Protein AF-A0A497CS65-F1 (afdb_monomer_lite)

Secondary structure (DSSP, 8-state):
-EEEEE-SSS-BSEEEEEETTT--EEEEEEPP-EEEE-TTS-EEEEPEEEEEEEE-TTSSEEEEEEEEPTTS--SS-EEEEEEE--

pLDDT: mean 85.83, std 9.72, range [53.06, 95.25]

Radius of gyration: 14.53 Å; chains: 1; bounding box: 34×22×38 Å

Structure (mmCIF, N/CA/C/O backbone):
data_AF-A0A497CS65-F1
#
_entry.id   AF-A0A497CS65-F1
#
loop_
_atom_site.group_PDB
_atom_site.id
_atom_site.type_symbol
_atom_site.label_atom_id
_atom_site.label_alt_id
_atom_site.label_comp_id
_atom_site.label_asym_id
_atom_site.label_entity_id
_atom_site.label_seq_id
_atom_site.pdbx_PDB_ins_code
_atom_site.Cartn_x
_atom_site.Cartn_y
_atom_site.Cartn_z
_atom_site.occupancy
_atom_site.B_iso_or_equiv
_atom_site.auth_seq_id
_atom_site.auth_comp_id
_atom_site.auth_asym_id
_atom_site.auth_atom_id
_atom_site.pdbx_PDB_model_num
ATOM 1 N N . MET A 1 1 ? -6.453 0.280 18.907 1.00 59.38 1 MET A N 1
ATOM 2 C CA . MET A 1 1 ? -6.940 -0.093 17.568 1.00 59.38 1 MET A CA 1
ATOM 3 C C . MET A 1 1 ? -7.078 1.199 16.802 1.00 59.38 1 MET A C 1
ATOM 5 O O . MET A 1 1 ? -7.872 2.028 17.217 1.00 59.38 1 MET A O 1
ATOM 9 N N . ASN A 1 2 ? -6.269 1.394 15.768 1.00 65.56 2 ASN A N 1
ATOM 10 C CA . ASN A 1 2 ? -6.200 2.649 15.018 1.00 65.56 2 ASN A CA 1
ATOM 11 C C . ASN A 1 2 ? -7.005 2.559 13.713 1.00 65.56 2 ASN A C 1
ATOM 13 O O . ASN A 1 2 ? -7.088 1.503 13.085 1.00 65.56 2 ASN A O 1
ATOM 17 N N . ALA A 1 3 ? -7.606 3.668 13.285 1.00 72.69 3 ALA A N 1
ATOM 18 C CA . ALA A 1 3 ? -8.290 3.779 12.002 1.00 72.69 3 ALA A CA 1
ATOM 19 C C . ALA A 1 3 ? -7.299 4.182 10.899 1.00 72.69 3 ALA A C 1
ATOM 21 O O . ALA A 1 3 ? -6.481 5.079 11.076 1.00 72.69 3 ALA A O 1
ATOM 22 N N . ILE A 1 4 ? -7.376 3.542 9.729 1.00 73.62 4 ILE A N 1
ATOM 23 C CA . ILE A 1 4 ? -6.431 3.771 8.628 1.00 73.62 4 ILE A CA 1
ATOM 24 C C . ILE A 1 4 ? -7.170 4.192 7.354 1.00 73.62 4 ILE A C 1
ATOM 26 O O . ILE A 1 4 ? -8.189 3.604 6.990 1.00 73.62 4 ILE A O 1
ATOM 30 N N . LYS A 1 5 ? -6.656 5.216 6.654 1.00 73.88 5 LYS A N 1
ATOM 31 C CA . LYS A 1 5 ? -7.254 5.743 5.415 1.00 73.88 5 LYS A CA 1
ATOM 32 C C . LYS A 1 5 ? -6.212 6.107 4.352 1.00 73.88 5 LYS A C 1
ATOM 34 O O . LYS A 1 5 ? -5.177 6.706 4.642 1.00 73.88 5 LYS A O 1
ATOM 39 N N . ILE A 1 6 ? -6.556 5.839 3.090 1.00 70.00 6 ILE A N 1
ATOM 40 C CA . ILE A 1 6 ? -5.864 6.369 1.903 1.00 70.00 6 ILE A CA 1
ATOM 41 C C . ILE A 1 6 ? -6.377 7.792 1.636 1.00 70.00 6 ILE A C 1
ATOM 43 O O . ILE A 1 6 ? -7.585 8.041 1.585 1.00 70.00 6 ILE A O 1
ATOM 47 N N . SER A 1 7 ? -5.477 8.767 1.537 1.00 55.94 7 SER A N 1
ATOM 48 C CA . SER A 1 7 ? -5.861 10.179 1.525 1.00 55.94 7 SER A CA 1
ATOM 49 C C . SER A 1 7 ? -6.453 10.661 0.192 1.00 55.94 7 SER A C 1
ATOM 51 O O . SER A 1 7 ? -5.721 10.783 -0.777 1.00 55.94 7 SER A O 1
ATOM 53 N N . GLY A 1 8 ? -7.714 11.112 0.211 1.00 53.06 8 GLY A N 1
ATOM 54 C CA . GLY A 1 8 ? -8.279 12.090 -0.739 1.00 53.06 8 GLY A CA 1
ATOM 55 C C . GLY A 1 8 ? -8.628 11.582 -2.147 1.00 53.06 8 GLY A C 1
ATOM 56 O O . GLY A 1 8 ? -8.407 10.428 -2.481 1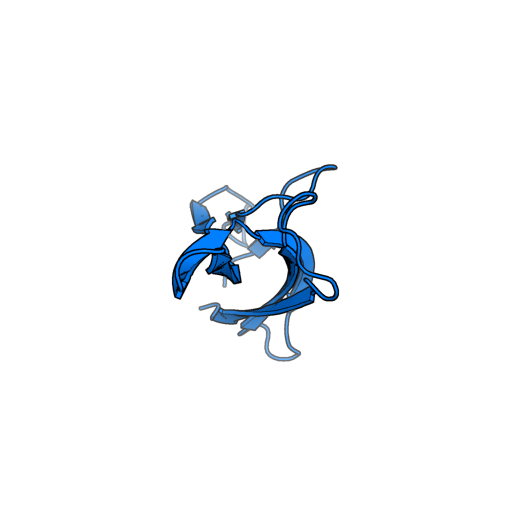.00 53.06 8 GLY A O 1
ATOM 57 N N . ASN A 1 9 ? -9.187 12.472 -2.979 1.00 54.69 9 ASN A N 1
ATOM 58 C CA . ASN A 1 9 ? -9.620 12.193 -4.364 1.00 54.69 9 ASN A CA 1
ATOM 59 C C . ASN A 1 9 ? -8.471 11.837 -5.336 1.00 54.69 9 ASN A C 1
ATOM 61 O O . ASN A 1 9 ? -8.730 11.609 -6.516 1.00 54.69 9 ASN A O 1
ATOM 65 N N . TYR A 1 10 ? -7.222 11.809 -4.862 1.00 65.38 10 TYR A N 1
ATOM 66 C CA . TYR A 1 10 ? -6.028 11.519 -5.650 1.00 65.38 10 TYR A CA 1
ATOM 67 C C . TYR A 1 10 ? -5.223 10.400 -4.978 1.00 65.38 10 TYR A C 1
ATOM 69 O O . TYR A 1 10 ? -5.067 10.441 -3.756 1.00 65.38 10 TYR A O 1
ATOM 77 N N . PRO A 1 11 ? -4.694 9.429 -5.742 1.00 78.69 11 PRO A N 1
ATOM 78 C CA . PRO A 1 11 ? -3.831 8.389 -5.195 1.00 78.69 11 PRO A CA 1
ATOM 79 C C . PRO A 1 11 ? -2.619 9.000 -4.480 1.00 78.69 11 PRO A C 1
ATOM 81 O O . PRO A 1 11 ? -2.058 9.998 -4.934 1.00 78.69 11 PRO A O 1
ATOM 84 N N . SER A 1 12 ? -2.215 8.412 -3.356 1.00 86.12 12 SER A N 1
ATOM 85 C CA . SER A 1 12 ? -1.067 8.870 -2.565 1.00 86.12 12 SER A CA 1
ATOM 86 C C . SER A 1 12 ? -0.124 7.712 -2.275 1.00 86.12 12 SER A C 1
ATOM 88 O O . SER A 1 12 ? -0.568 6.583 -2.088 1.00 86.12 12 SER A O 1
ATOM 90 N N . ASN A 1 13 ? 1.171 8.001 -2.171 1.00 91.12 13 ASN A N 1
ATOM 91 C CA . ASN A 1 13 ? 2.187 7.057 -1.708 1.00 91.12 13 ASN A CA 1
ATOM 92 C C . ASN A 1 13 ? 2.220 6.905 -0.179 1.00 91.12 13 ASN A C 1
ATOM 94 O O . ASN A 1 13 ? 3.164 6.335 0.362 1.00 91.12 13 ASN A O 1
ATOM 98 N N . LYS A 1 14 ? 1.222 7.439 0.534 1.00 91.88 14 LYS A N 1
ATOM 99 C CA . LYS A 1 14 ? 1.127 7.375 1.990 1.00 91.88 14 LYS A CA 1
ATOM 100 C C . LYS A 1 14 ? -0.226 6.868 2.447 1.00 91.88 14 LYS A C 1
ATOM 102 O O . LYS A 1 14 ? -1.272 7.167 1.870 1.00 91.88 14 LYS A O 1
ATOM 107 N N . VAL A 1 15 ? -0.181 6.170 3.567 1.00 90.56 15 VAL A N 1
ATOM 108 C CA . VAL A 1 15 ? -1.334 5.751 4.348 1.00 90.56 15 VAL A CA 1
ATOM 109 C C . VAL A 1 15 ? -1.360 6.584 5.623 1.00 90.56 15 VAL A C 1
ATOM 111 O O . VAL A 1 15 ? -0.316 6.805 6.228 1.00 90.56 15 VAL A O 1
ATOM 114 N N . LYS A 1 16 ? -2.534 7.082 6.014 1.00 90.38 16 LYS A N 1
ATOM 115 C CA . LYS A 1 16 ? -2.703 7.876 7.237 1.00 90.38 16 LYS A CA 1
ATOM 116 C C . LYS A 1 16 ? -3.317 7.025 8.338 1.00 90.38 16 LYS A C 1
ATOM 118 O O . LYS A 1 16 ? -4.288 6.312 8.080 1.00 90.38 16 LYS A O 1
ATOM 123 N N . ILE A 1 17 ? -2.760 7.156 9.531 1.00 88.62 17 ILE A N 1
ATOM 124 C CA . ILE A 1 17 ? -3.149 6.478 10.760 1.00 88.62 17 ILE A CA 1
ATOM 125 C C . ILE A 1 17 ? -3.858 7.503 11.641 1.00 88.62 17 ILE A C 1
ATOM 127 O O . ILE A 1 17 ? -3.420 8.649 11.775 1.00 88.62 17 ILE A O 1
ATOM 131 N N . TYR A 1 18 ? -4.985 7.091 12.193 1.00 88.50 18 TYR A N 1
ATOM 132 C CA . TYR A 1 18 ? -5.853 7.892 13.028 1.00 88.50 18 TYR A CA 1
ATOM 133 C C . TYR A 1 18 ? -6.179 7.126 14.304 1.00 88.50 18 TYR A C 1
ATOM 135 O O . TYR A 1 18 ? -6.336 5.906 14.277 1.00 88.50 18 TYR A O 1
ATOM 143 N N . ASP A 1 19 ? -6.380 7.857 15.387 1.00 85.25 19 ASP A N 1
ATOM 144 C CA . ASP A 1 19 ? -7.000 7.335 16.595 1.00 85.25 19 ASP A CA 1
ATOM 145 C C . ASP A 1 19 ? -8.430 6.858 16.280 1.00 85.25 19 ASP A C 1
ATOM 147 O O . ASP A 1 19 ? -9.162 7.517 15.535 1.00 85.25 19 ASP A O 1
ATOM 151 N N . ALA A 1 20 ? -8.851 5.713 16.819 1.00 82.94 20 ALA A N 1
ATOM 152 C CA . ALA A 1 20 ? -10.181 5.179 16.517 1.00 82.94 20 ALA A CA 1
ATOM 153 C C . ALA A 1 20 ? -11.311 5.802 17.340 1.00 82.94 20 ALA A C 1
ATOM 155 O O . ALA A 1 20 ? -12.458 5.746 16.894 1.00 82.94 20 ALA A O 1
ATOM 156 N N . GLU A 1 21 ? -11.031 6.381 18.511 1.00 86.94 21 GLU A N 1
ATOM 157 C CA . GLU A 1 21 ? -12.080 6.963 19.357 1.00 86.94 21 GLU A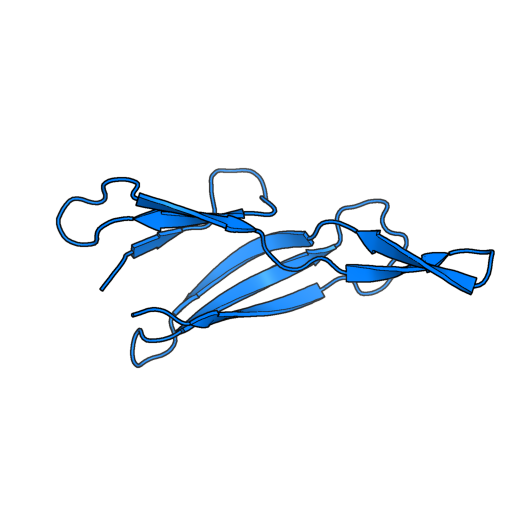 CA 1
ATOM 158 C C . GLU A 1 21 ? -12.567 8.307 18.806 1.00 86.94 21 GLU A C 1
ATOM 160 O O . GLU A 1 21 ? -13.769 8.575 18.761 1.00 86.94 21 GLU A O 1
ATOM 165 N N . TYR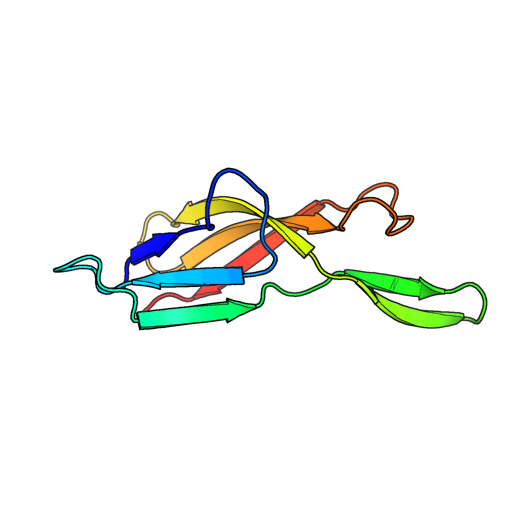 A 1 22 ? -11.635 9.136 18.339 1.00 89.56 22 TYR A N 1
ATOM 166 C CA . TYR A 1 22 ? -11.890 10.521 17.952 1.00 89.56 22 TYR A CA 1
ATOM 167 C C . TYR A 1 22 ? -11.507 10.833 16.500 1.00 89.56 22 TYR A C 1
ATOM 169 O O . TYR A 1 22 ? -11.722 11.961 16.053 1.00 89.56 22 TYR A O 1
ATOM 177 N N . LEU A 1 23 ? -10.961 9.866 15.745 1.00 85.38 23 LEU A N 1
ATOM 178 C CA . LEU A 1 23 ? -10.476 10.052 14.366 1.00 85.38 23 LEU A CA 1
ATOM 179 C C . LEU A 1 23 ? -9.445 11.182 14.247 1.00 85.38 23 LEU A C 1
ATOM 181 O O . LEU A 1 23 ? -9.323 11.835 13.204 1.00 85.38 23 LEU A O 1
ATOM 185 N N . ASN A 1 24 ? -8.689 11.408 15.322 1.00 88.75 24 ASN A N 1
ATOM 186 C CA . ASN A 1 24 ? -7.576 12.342 15.319 1.00 88.75 24 ASN A CA 1
ATOM 187 C C . ASN A 1 24 ? -6.446 11.758 14.478 1.00 88.75 24 ASN A C 1
ATOM 189 O O . ASN A 1 24 ? -6.131 10.581 14.597 1.00 88.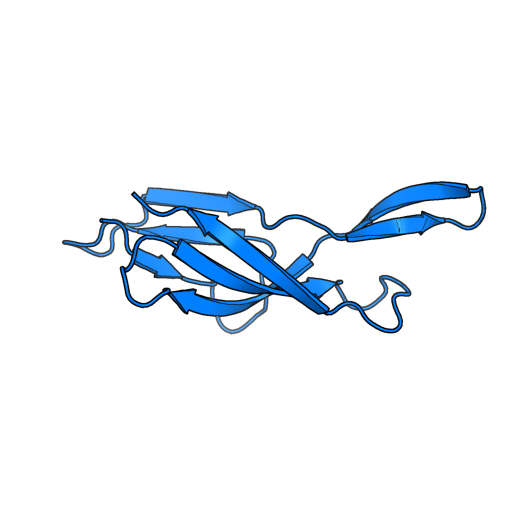75 24 ASN A O 1
ATOM 193 N N . TYR A 1 25 ? -5.842 12.571 13.614 1.00 89.25 25 TYR A N 1
ATOM 194 C CA . TYR A 1 25 ? -4.657 12.148 12.871 1.00 89.25 25 TYR A CA 1
ATOM 195 C C . TYR A 1 25 ? -3.506 11.886 13.846 1.00 89.25 25 TYR A C 1
ATOM 197 O O . TYR A 1 25 ? -3.150 12.782 14.611 1.00 89.25 25 TYR A O 1
ATOM 205 N N . GLU A 1 26 ? -2.925 10.692 13.782 1.00 90.62 26 GLU A N 1
ATOM 206 C CA . GLU A 1 26 ? -1.775 10.308 14.601 1.00 90.62 26 GLU A CA 1
ATOM 207 C C . GLU A 1 26 ? -0.487 10.351 13.786 1.00 90.62 26 GLU A C 1
ATOM 209 O O . GLU A 1 26 ? 0.457 11.047 14.156 1.00 90.62 26 GLU A O 1
ATOM 214 N N . ASP A 1 27 ? -0.456 9.641 12.656 1.00 90.00 27 ASP A N 1
ATOM 215 C CA . ASP A 1 27 ? 0.758 9.494 11.854 1.00 90.00 27 ASP A CA 1
ATOM 216 C C . ASP A 1 27 ? 0.462 9.128 10.388 1.00 90.00 27 ASP A C 1
ATOM 218 O O . ASP A 1 27 ? -0.687 8.964 9.963 1.00 90.00 27 ASP A O 1
ATOM 222 N N . SER A 1 28 ? 1.508 9.004 9.573 1.00 91.44 28 SER A N 1
ATOM 223 C CA . SER A 1 28 ? 1.432 8.461 8.225 1.00 91.44 28 SER A CA 1
ATOM 224 C C . SER A 1 28 ? 2.636 7.593 7.885 1.00 91.44 28 SER A C 1
ATOM 226 O O . SER A 1 28 ? 3.777 7.948 8.168 1.00 91.44 28 SER A O 1
ATOM 228 N N . THR A 1 29 ? 2.388 6.505 7.165 1.00 90.25 29 THR A N 1
ATOM 229 C CA . THR A 1 29 ? 3.424 5.585 6.691 1.00 90.25 29 THR A CA 1
ATOM 230 C C . THR A 1 29 ? 3.528 5.644 5.173 1.00 90.25 29 THR A C 1
ATOM 232 O O . THR A 1 29 ? 2.517 5.700 4.468 1.00 90.25 29 THR A O 1
ATOM 235 N N . LEU A 1 30 ? 4.762 5.640 4.663 1.00 92.94 30 LEU A N 1
ATOM 236 C CA . LEU A 1 30 ? 5.041 5.520 3.232 1.00 92.94 30 LEU A CA 1
ATOM 237 C C . LEU A 1 30 ? 4.760 4.095 2.752 1.00 92.94 30 LEU A C 1
ATOM 239 O O . LEU A 1 30 ? 5.192 3.122 3.367 1.00 92.94 30 LEU A O 1
ATOM 243 N N . LEU A 1 31 ? 4.067 3.985 1.625 1.00 92.94 31 LEU A N 1
ATOM 244 C CA . LEU A 1 31 ? 3.881 2.722 0.928 1.00 92.94 31 LEU A CA 1
ATOM 245 C C . LEU A 1 31 ? 5.194 2.311 0.239 1.00 92.94 31 LEU A C 1
ATOM 247 O O . LEU A 1 31 ? 5.877 3.170 -0.328 1.00 92.94 31 LEU A O 1
ATOM 251 N N . PRO A 1 32 ? 5.544 1.012 0.239 1.00 93.69 32 PRO A N 1
ATOM 252 C CA . PRO A 1 32 ? 6.668 0.499 -0.533 1.00 93.69 32 PRO A CA 1
ATOM 253 C C . PRO A 1 32 ? 6.557 0.868 -2.014 1.00 93.69 32 PRO A C 1
ATOM 255 O O . PRO A 1 32 ? 5.471 0.816 -2.596 1.00 93.69 32 PRO A O 1
ATOM 258 N N . GLY A 1 33 ? 7.685 1.233 -2.619 1.00 92.56 33 GLY A N 1
ATOM 259 C CA . GLY A 1 33 ? 7.790 1.484 -4.054 1.00 92.56 33 GLY A CA 1
ATOM 260 C C . GLY A 1 33 ? 8.014 0.210 -4.873 1.00 92.56 33 GLY A C 1
ATOM 261 O O . GLY A 1 33 ? 8.175 -0.884 -4.334 1.00 92.56 33 GLY A O 1
ATOM 262 N N . PHE A 1 34 ? 8.060 0.372 -6.191 1.00 91.88 34 PHE A N 1
ATOM 263 C CA . PHE A 1 34 ? 8.418 -0.680 -7.138 1.00 91.88 34 PHE A CA 1
ATOM 264 C C . PHE A 1 34 ? 9.903 -0.585 -7.472 1.00 91.88 34 PHE A C 1
ATOM 266 O O . PHE A 1 34 ? 10.387 0.496 -7.803 1.00 91.88 34 PHE A O 1
ATOM 273 N N . LEU A 1 35 ? 10.614 -1.710 -7.405 1.00 90.50 35 LEU A N 1
ATOM 274 C CA . LEU A 1 35 ? 11.994 -1.804 -7.870 1.00 90.50 35 LEU A CA 1
ATOM 275 C C . LEU A 1 35 ? 11.991 -2.070 -9.378 1.00 90.50 35 LEU A C 1
ATOM 277 O O . LEU A 1 35 ? 11.422 -3.070 -9.818 1.00 90.50 35 LEU A O 1
ATOM 281 N N . ILE A 1 36 ? 12.597 -1.176 -10.156 1.00 87.00 36 ILE A N 1
ATOM 282 C CA . ILE A 1 36 ? 12.601 -1.234 -11.620 1.00 87.00 36 ILE A CA 1
ATOM 283 C C . ILE A 1 36 ? 14.054 -1.188 -12.110 1.00 87.00 36 ILE A C 1
ATOM 285 O O . ILE A 1 36 ? 14.795 -0.307 -11.663 1.00 87.00 36 ILE A O 1
ATOM 289 N N . PRO A 1 37 ? 14.476 -2.124 -12.981 1.00 84.94 37 PRO A N 1
ATOM 290 C CA . PRO A 1 37 ? 15.777 -2.043 -13.632 1.00 84.94 37 PRO A CA 1
ATOM 291 C C . PRO A 1 37 ? 15.795 -0.893 -14.645 1.00 84.94 37 PRO A C 1
ATOM 293 O O . PRO A 1 37 ? 14.808 -0.676 -15.352 1.00 84.94 37 PRO A O 1
ATOM 296 N N . ASP A 1 38 ? 16.899 -0.162 -14.709 1.00 80.19 38 ASP A N 1
ATOM 297 C CA . ASP A 1 38 ? 17.156 0.836 -15.740 1.00 80.19 38 ASP A CA 1
ATOM 298 C C . ASP A 1 38 ? 17.899 0.225 -16.945 1.00 80.19 38 ASP A C 1
ATOM 300 O O . ASP A 1 38 ? 18.211 -0.967 -16.979 1.00 80.19 38 ASP A O 1
ATOM 304 N N . ASP A 1 39 ? 18.177 1.052 -17.956 1.00 80.25 39 ASP A N 1
ATOM 305 C CA . ASP A 1 39 ? 18.867 0.626 -19.180 1.00 80.25 39 ASP A CA 1
ATOM 306 C C . ASP A 1 39 ? 20.363 0.291 -18.962 1.00 80.25 39 ASP A C 1
ATOM 308 O O . ASP A 1 39 ? 21.028 -0.169 -19.892 1.00 80.25 39 ASP A O 1
ATOM 312 N N . ASN A 1 40 ? 20.905 0.517 -17.759 1.00 84.00 40 ASN A N 1
ATOM 313 C CA . ASN A 1 40 ? 22.300 0.275 -17.383 1.00 84.00 40 ASN A CA 1
ATOM 314 C C . ASN A 1 40 ? 22.458 -0.883 -16.376 1.00 84.00 40 ASN A C 1
ATOM 316 O O . ASN A 1 40 ? 23.510 -0.987 -15.744 1.00 84.00 40 ASN A O 1
ATOM 320 N N . ASP A 1 41 ? 21.443 -1.741 -16.220 1.00 78.12 41 ASP A N 1
ATOM 321 C CA . ASP A 1 41 ? 21.379 -2.801 -15.197 1.00 78.12 41 ASP A CA 1
ATOM 322 C C . ASP A 1 41 ? 21.440 -2.280 -13.738 1.00 78.12 41 ASP A C 1
ATOM 324 O O . ASP A 1 41 ? 21.668 -3.051 -12.798 1.00 78.12 41 ASP A O 1
ATOM 328 N N . GLU A 1 42 ? 21.203 -0.987 -13.504 1.00 88.44 42 GLU A N 1
ATOM 329 C CA . GLU A 1 42 ? 20.985 -0.436 -12.167 1.00 88.44 42 GLU A CA 1
ATOM 330 C C . GLU A 1 42 ? 19.511 -0.576 -11.768 1.00 88.44 42 GLU A C 1
ATOM 332 O O . GLU A 1 42 ? 18.618 -0.714 -12.600 1.00 88.44 42 GLU A O 1
ATOM 337 N N . PHE A 1 43 ? 19.220 -0.542 -10.466 1.00 87.94 43 PHE A N 1
ATOM 338 C CA . PHE A 1 43 ? 17.845 -0.586 -9.974 1.00 87.94 43 PHE A CA 1
ATOM 339 C C . PHE A 1 43 ? 17.456 0.739 -9.334 1.00 87.94 43 PHE A C 1
ATOM 341 O O . PHE A 1 43 ? 18.161 1.259 -8.469 1.00 87.94 43 PHE A O 1
ATOM 348 N N . SER A 1 44 ? 16.278 1.240 -9.693 1.00 87.94 44 SER A N 1
ATOM 349 C CA . SER A 1 44 ? 15.688 2.435 -9.096 1.00 87.94 44 SER A CA 1
ATOM 350 C C . SER A 1 44 ? 14.351 2.111 -8.429 1.00 87.94 44 SER A C 1
ATOM 352 O O . SER A 1 44 ? 13.604 1.229 -8.861 1.00 87.94 44 SER A O 1
ATOM 354 N N . ILE A 1 45 ? 14.056 2.801 -7.323 1.00 89.50 45 ILE A N 1
ATOM 355 C CA . ILE A 1 45 ? 12.772 2.676 -6.625 1.00 89.50 45 ILE A CA 1
ATOM 356 C C . ILE A 1 45 ? 11.833 3.753 -7.157 1.00 89.50 45 ILE A C 1
ATOM 358 O O . ILE A 1 45 ? 12.081 4.946 -6.989 1.00 89.50 45 ILE A O 1
ATOM 362 N N . HIS A 1 46 ? 10.722 3.324 -7.743 1.00 89.00 46 HIS A N 1
ATOM 363 C CA . HIS A 1 46 ? 9.639 4.201 -8.165 1.00 89.00 46 HIS A CA 1
ATOM 364 C C . HIS A 1 46 ? 8.522 4.213 -7.126 1.00 89.00 46 HIS A C 1
ATOM 366 O O . HIS A 1 46 ? 8.098 3.166 -6.635 1.00 89.00 46 HIS A O 1
ATOM 372 N N . GLU A 1 47 ? 8.015 5.404 -6.806 1.00 91.25 47 GLU A N 1
ATOM 373 C CA . GLU A 1 47 ? 6.911 5.558 -5.858 1.00 91.25 47 GLU A CA 1
ATOM 374 C C . GLU A 1 47 ? 5.664 4.787 -6.311 1.00 91.25 47 GLU A C 1
ATOM 376 O O . GLU A 1 47 ? 5.304 4.763 -7.496 1.00 91.25 47 GLU A O 1
ATOM 381 N N . SER A 1 48 ? 4.991 4.177 -5.338 1.00 92.88 48 SER A N 1
ATOM 382 C CA . SER A 1 48 ? 3.685 3.568 -5.534 1.00 92.88 48 SER A CA 1
ATOM 383 C C . SER A 1 48 ? 2.568 4.529 -5.138 1.00 92.88 48 SER A C 1
ATOM 385 O O . SER A 1 48 ? 2.739 5.432 -4.327 1.00 92.88 48 SER A O 1
ATOM 387 N N . GLU A 1 49 ? 1.401 4.324 -5.721 1.00 93.00 49 GLU A N 1
ATOM 388 C CA . GLU A 1 49 ? 0.179 5.067 -5.476 1.00 93.00 49 GLU A CA 1
ATOM 389 C C . GLU A 1 49 ? -0.853 4.104 -4.883 1.00 93.00 49 GLU A C 1
ATOM 391 O O . GLU A 1 49 ? -1.242 3.123 -5.517 1.00 93.00 49 GLU A O 1
ATOM 396 N N . GLY A 1 50 ? -1.289 4.351 -3.649 1.00 92.31 50 GLY A N 1
ATOM 397 C CA . GLY A 1 50 ? -2.373 3.607 -3.017 1.00 92.31 50 GLY A CA 1
ATOM 398 C C . GLY A 1 50 ? -3.721 4.005 -3.613 1.00 92.31 50 GLY A C 1
ATOM 399 O O . GLY A 1 50 ? -4.065 5.188 -3.636 1.00 92.31 50 GLY A O 1
ATOM 400 N N . HIS A 1 51 ? -4.493 3.019 -4.073 1.00 91.31 51 HIS A N 1
ATOM 401 C CA . HIS A 1 51 ? -5.792 3.234 -4.722 1.00 91.31 51 HIS A CA 1
ATOM 402 C C . HIS A 1 51 ? -6.973 2.741 -3.894 1.00 91.31 51 HIS A C 1
ATOM 404 O O . HIS A 1 51 ? -8.022 3.382 -3.863 1.00 91.31 51 HIS A O 1
ATOM 410 N N . PHE A 1 52 ? -6.824 1.590 -3.245 1.00 90.25 52 PHE A N 1
ATOM 411 C CA . PHE A 1 52 ? -7.893 0.980 -2.468 1.00 90.25 52 PHE A CA 1
ATOM 412 C C . PHE A 1 52 ? -7.314 0.264 -1.258 1.00 90.25 52 PHE A C 1
ATOM 414 O O . PHE A 1 52 ? -6.282 -0.389 -1.375 1.00 90.25 52 PHE A O 1
ATOM 421 N N . GLY A 1 53 ? -7.964 0.407 -0.105 1.00 90.75 53 GLY A N 1
ATOM 422 C CA . GLY A 1 53 ? -7.500 -0.154 1.155 1.00 90.75 53 GLY A CA 1
ATOM 423 C C . GLY A 1 53 ? -8.622 -0.891 1.867 1.00 90.75 53 GLY A C 1
ATOM 424 O O . GLY A 1 53 ? -9.758 -0.420 1.865 1.00 90.75 53 GLY A O 1
ATOM 425 N N . PHE A 1 54 ? -8.316 -2.038 2.459 1.00 92.44 54 PHE A N 1
ATOM 426 C CA . PHE A 1 54 ? -9.282 -2.849 3.191 1.00 92.44 54 PHE A CA 1
ATOM 427 C C . PHE A 1 54 ? -8.613 -3.587 4.345 1.00 92.44 54 PHE A C 1
ATOM 429 O O . PHE A 1 54 ? -7.43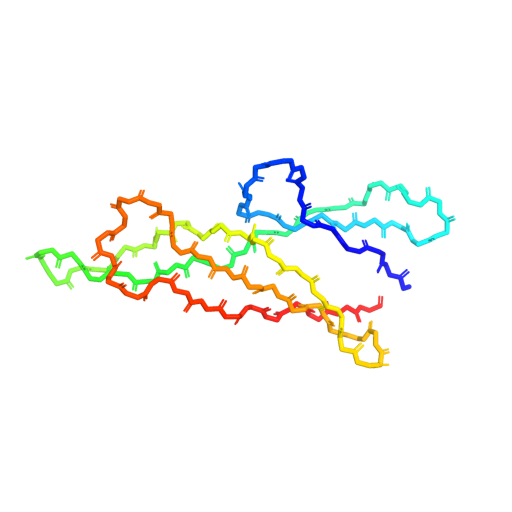7 -3.935 4.282 1.00 92.44 54 PHE A O 1
ATOM 436 N N . PHE A 1 55 ? -9.379 -3.836 5.400 1.00 93.38 55 PHE A N 1
ATOM 437 C CA . PHE A 1 55 ? -8.917 -4.623 6.535 1.00 93.38 55 PHE A CA 1
ATOM 438 C C . PHE A 1 55 ? -9.196 -6.110 6.321 1.00 93.38 55 PHE A C 1
ATOM 440 O O . PHE A 1 55 ? -10.166 -6.483 5.655 1.00 93.38 55 PHE A O 1
ATOM 447 N N . ASN A 1 56 ? -8.359 -6.960 6.912 1.00 93.81 56 ASN A N 1
ATOM 448 C CA . ASN A 1 56 ? -8.686 -8.371 7.078 1.00 93.81 56 ASN A CA 1
ATOM 449 C C . ASN A 1 56 ? -9.832 -8.556 8.098 1.00 93.81 56 ASN A C 1
ATOM 451 O O . ASN A 1 56 ? -10.227 -7.630 8.808 1.00 93.81 56 ASN A O 1
ATOM 455 N N . SER A 1 57 ? -10.378 -9.771 8.192 1.00 93.56 57 SER A N 1
ATOM 456 C CA . SER A 1 57 ? -11.540 -10.043 9.052 1.00 93.56 57 SER A CA 1
ATOM 457 C C . SER A 1 57 ? -11.270 -9.892 10.552 1.00 93.56 57 SER A C 1
ATOM 459 O O . SER A 1 57 ? -12.218 -9.738 11.314 1.00 93.56 57 SER A O 1
ATOM 461 N N . SER A 1 58 ? -10.008 -9.970 10.989 1.00 91.94 58 SER A N 1
ATOM 462 C CA . SER A 1 58 ? -9.615 -9.768 12.389 1.00 91.94 58 SER A CA 1
ATOM 463 C C . SER A 1 58 ? -9.322 -8.306 12.735 1.00 91.94 58 SER A C 1
ATOM 465 O O . SER A 1 58 ? -9.162 -8.000 13.912 1.00 91.94 58 SER A O 1
ATOM 467 N N . GLY A 1 59 ? -9.234 -7.411 11.746 1.00 88.62 59 GLY A N 1
ATOM 468 C CA . GLY A 1 59 ? -8.859 -6.009 11.944 1.00 88.62 59 GLY A CA 1
ATOM 469 C C . GLY A 1 59 ? -7.380 -5.788 12.283 1.00 88.62 59 GLY A C 1
ATOM 470 O O . GLY A 1 59 ? -7.012 -4.678 12.644 1.00 88.62 59 GLY A O 1
ATOM 471 N N . THR A 1 60 ? -6.536 -6.816 12.165 1.00 90.62 60 THR A N 1
ATOM 472 C CA . THR A 1 60 ? -5.107 -6.761 12.532 1.00 90.62 60 THR A CA 1
ATOM 473 C C . THR A 1 60 ? -4.200 -6.412 11.358 1.00 90.62 60 THR A C 1
ATOM 475 O O . THR A 1 60 ? -3.002 -6.227 11.534 1.00 90.62 60 THR A O 1
ATOM 478 N N . GLN A 1 61 ? -4.739 -6.388 10.137 1.00 93.56 61 GLN A N 1
ATOM 479 C CA . GLN A 1 61 ? -3.974 -6.082 8.931 1.00 93.56 61 GLN A CA 1
ATOM 480 C C . GLN A 1 61 ? -4.778 -5.181 8.010 1.00 93.56 61 GLN A C 1
ATOM 482 O O . GLN A 1 61 ? -5.960 -5.426 7.755 1.00 93.56 61 GLN A O 1
ATOM 487 N N . PHE A 1 62 ? -4.104 -4.168 7.480 1.00 92.94 62 PHE A N 1
ATOM 488 C CA . PHE A 1 62 ? -4.610 -3.274 6.457 1.00 92.94 62 PHE A CA 1
ATOM 489 C C . PHE A 1 62 ? -3.893 -3.554 5.139 1.00 92.94 62 PHE A C 1
ATOM 491 O O . PHE A 1 62 ? -2.681 -3.382 5.010 1.00 92.94 62 PHE A O 1
ATOM 498 N N . HIS A 1 63 ? -4.649 -3.997 4.144 1.00 94.75 63 HIS A N 1
ATOM 499 C CA . HIS A 1 63 ? -4.150 -4.275 2.808 1.00 94.75 63 HIS A CA 1
ATOM 500 C C . HIS A 1 63 ? -4.419 -3.085 1.900 1.00 94.75 63 HIS A C 1
ATOM 502 O O . HIS A 1 63 ? -5.524 -2.546 1.891 1.00 94.75 63 HIS A O 1
ATOM 508 N N . VAL A 1 64 ? -3.429 -2.707 1.097 1.00 95.19 64 VAL A N 1
ATOM 509 C CA . VAL A 1 64 ? -3.519 -1.609 0.136 1.00 95.19 64 VAL A CA 1
ATOM 510 C C . VAL A 1 64 ? -3.199 -2.125 -1.254 1.00 95.19 64 VAL A C 1
ATOM 512 O O . VAL A 1 64 ? -2.101 -2.615 -1.506 1.00 95.19 64 VAL A O 1
ATOM 515 N N . LEU A 1 65 ? -4.147 -1.978 -2.175 1.00 94.81 65 LEU A N 1
ATOM 516 C CA . LEU A 1 65 ? -3.901 -2.115 -3.601 1.00 94.81 65 LEU A CA 1
ATOM 517 C C . LEU A 1 65 ? -3.110 -0.892 -4.070 1.00 94.81 65 LEU A C 1
ATOM 519 O O . LEU A 1 65 ? -3.621 0.235 -4.050 1.00 94.81 65 LEU A O 1
ATOM 523 N N . VAL A 1 66 ? -1.871 -1.130 -4.488 1.00 94.88 66 VAL A N 1
ATOM 524 C CA . VAL A 1 66 ? -0.948 -0.099 -4.955 1.00 94.88 66 VAL A CA 1
ATOM 525 C C . VAL A 1 66 ? -0.683 -0.233 -6.445 1.00 94.88 66 VAL A C 1
ATOM 527 O O . VAL A 1 66 ? -0.684 -1.338 -6.996 1.00 94.88 66 VAL A O 1
ATOM 530 N N . LYS A 1 67 ? -0.423 0.902 -7.090 1.00 93.50 67 LYS A N 1
ATOM 531 C CA . LYS A 1 67 ? -0.008 0.975 -8.484 1.00 93.50 67 LYS A CA 1
ATOM 532 C C . LYS A 1 67 ? 1.300 1.744 -8.617 1.00 93.50 67 LYS A C 1
ATOM 534 O O . LYS A 1 67 ? 1.474 2.760 -7.961 1.00 93.50 67 LYS A O 1
ATOM 539 N N . ALA A 1 68 ? 2.213 1.314 -9.475 1.00 92.44 68 ALA A N 1
ATOM 540 C CA . ALA A 1 68 ? 3.347 2.135 -9.866 1.00 92.44 68 ALA A CA 1
ATOM 541 C C . ALA A 1 68 ? 2.839 3.411 -10.547 1.00 92.44 68 ALA A C 1
ATOM 543 O O . ALA A 1 68 ? 1.922 3.363 -11.377 1.00 92.44 68 ALA A O 1
ATOM 544 N N . ARG A 1 69 ? 3.445 4.552 -10.214 1.00 85.06 69 ARG A N 1
ATOM 545 C CA . ARG A 1 69 ? 3.078 5.839 -10.808 1.00 85.06 69 ARG A CA 1
ATOM 546 C C . ARG A 1 69 ? 3.159 5.791 -12.338 1.00 85.06 69 ARG A C 1
ATOM 548 O O . ARG A 1 69 ? 4.026 5.125 -12.917 1.00 85.06 69 ARG A O 1
ATOM 555 N N . ASN A 1 70 ? 2.249 6.502 -13.005 1.00 80.75 70 ASN A N 1
ATOM 556 C CA . ASN A 1 70 ? 2.273 6.617 -14.465 1.00 80.75 70 ASN A CA 1
ATOM 557 C C . ASN A 1 70 ? 3.627 7.187 -14.925 1.00 80.75 70 ASN A C 1
ATOM 559 O O . ASN A 1 70 ? 4.126 8.146 -14.342 1.00 80.75 70 ASN A O 1
ATOM 563 N N . GLY A 1 71 ? 4.205 6.595 -15.972 1.00 76.06 71 GLY A N 1
ATOM 564 C CA . GLY A 1 71 ? 5.554 6.935 -16.444 1.00 76.06 71 GLY A CA 1
ATOM 565 C C . GLY A 1 71 ? 6.680 6.086 -15.841 1.00 76.06 71 GLY A C 1
ATOM 566 O O . GLY A 1 71 ? 7.833 6.311 -16.173 1.00 76.06 71 GLY A O 1
ATOM 567 N N . SER A 1 72 ? 6.361 5.088 -15.010 1.00 78.12 72 SER A N 1
ATOM 568 C CA . SER A 1 72 ? 7.329 4.114 -14.471 1.00 78.12 72 SER A CA 1
ATOM 569 C C . SER A 1 72 ? 7.844 3.082 -15.486 1.00 78.12 72 SER A C 1
ATOM 571 O O . SER A 1 72 ? 8.762 2.339 -15.175 1.00 78.12 72 SER A O 1
ATOM 573 N N . GLY A 1 73 ? 7.244 2.977 -16.677 1.00 77.88 73 GLY A N 1
ATOM 574 C CA . GLY A 1 73 ? 7.636 1.985 -17.692 1.00 77.88 73 GLY A CA 1
ATOM 575 C C . GLY A 1 73 ? 7.141 0.553 -17.431 1.00 77.88 73 GLY A C 1
ATOM 576 O O . GLY A 1 73 ? 7.261 -0.300 -18.307 1.00 77.88 73 GLY A O 1
ATOM 577 N N . LEU A 1 74 ? 6.519 0.279 -16.276 1.00 82.75 74 LEU A N 1
ATOM 578 C CA . LEU A 1 74 ? 5.968 -1.043 -15.963 1.00 82.75 74 LEU A CA 1
ATOM 579 C C . LEU A 1 74 ? 4.691 -1.339 -16.756 1.00 82.75 74 LEU A C 1
ATOM 581 O O . LEU A 1 74 ? 3.698 -0.616 -16.663 1.00 82.75 74 LEU A O 1
ATOM 585 N N . ILE A 1 75 ? 4.691 -2.474 -17.462 1.00 76.88 75 ILE A N 1
ATOM 586 C CA . ILE A 1 75 ? 3.508 -3.009 -18.160 1.00 76.88 75 ILE A CA 1
ATOM 587 C C . ILE A 1 75 ? 2.448 -3.473 -17.149 1.00 76.88 75 ILE A C 1
ATOM 589 O O . ILE A 1 75 ? 1.258 -3.231 -17.340 1.00 76.88 75 ILE A O 1
ATOM 593 N N . ASN A 1 76 ? 2.875 -4.109 -16.054 1.00 79.38 76 ASN A N 1
ATOM 594 C CA . ASN A 1 76 ? 2.006 -4.489 -14.945 1.00 79.38 76 ASN A CA 1
ATOM 595 C C . ASN A 1 76 ? 2.567 -3.932 -13.635 1.00 79.38 76 ASN A C 1
ATOM 597 O O . ASN A 1 76 ? 3.453 -4.518 -13.023 1.00 79.38 76 ASN A O 1
ATOM 601 N N . GLY A 1 77 ? 2.067 -2.762 -13.246 1.00 89.00 77 GLY A N 1
ATOM 602 C CA . GLY A 1 77 ? 2.507 -2.046 -12.053 1.00 89.00 77 GLY A CA 1
ATOM 603 C C . GLY A 1 77 ? 1.567 -2.201 -10.865 1.00 89.00 77 GLY A C 1
ATOM 604 O O . GLY A 1 77 ? 1.527 -1.286 -10.062 1.00 89.00 77 GLY A O 1
ATOM 605 N N . TRP A 1 78 ? 0.758 -3.260 -10.769 1.00 93.56 78 TRP A N 1
ATOM 606 C CA . TRP A 1 78 ? -0.160 -3.459 -9.638 1.00 93.56 78 TRP A CA 1
ATOM 607 C C . TRP A 1 78 ? 0.406 -4.439 -8.612 1.00 93.56 78 TRP A C 1
ATOM 609 O O . TRP A 1 78 ? 0.939 -5.485 -8.975 1.00 93.56 78 TRP A O 1
ATOM 619 N N . ALA A 1 79 ? 0.239 -4.126 -7.328 1.00 94.62 79 ALA A N 1
ATOM 620 C CA . ALA A 1 79 ? 0.608 -5.002 -6.220 1.00 94.62 79 ALA A CA 1
ATOM 621 C C . ALA A 1 79 ? -0.319 -4.795 -5.013 1.00 94.62 79 ALA A C 1
ATOM 623 O O . ALA A 1 79 ? -1.103 -3.847 -4.968 1.00 94.62 79 ALA A O 1
ATOM 624 N N . VAL A 1 80 ? -0.218 -5.683 -4.023 1.00 95.25 80 VAL A N 1
ATOM 625 C CA . VAL A 1 80 ? -0.880 -5.526 -2.722 1.00 95.25 80 VAL A CA 1
ATOM 626 C C . VAL A 1 80 ? 0.188 -5.393 -1.648 1.00 95.25 80 VAL A C 1
ATOM 628 O O . VAL A 1 80 ? 1.072 -6.239 -1.534 1.00 95.25 80 VAL A O 1
ATOM 631 N N . VAL A 1 81 ? 0.091 -4.330 -0.859 1.00 94.94 81 VAL A N 1
ATOM 632 C CA . VAL A 1 81 ? 0.917 -4.089 0.326 1.00 94.94 81 VAL A CA 1
ATOM 633 C C . VAL A 1 81 ? 0.101 -4.454 1.556 1.00 94.94 81 VAL A C 1
ATOM 635 O O . VAL A 1 81 ? -1.088 -4.156 1.611 1.00 94.94 81 VAL A O 1
ATOM 638 N N . THR A 1 82 ? 0.734 -5.079 2.545 1.00 94.94 82 THR A N 1
ATOM 639 C CA . THR A 1 82 ? 0.123 -5.340 3.853 1.00 94.94 82 THR A CA 1
ATOM 640 C C .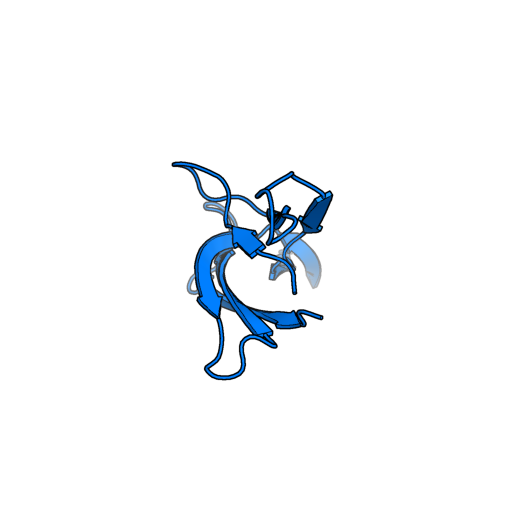 THR A 1 82 ? 0.817 -4.482 4.899 1.00 94.94 82 THR A C 1
ATOM 642 O O . THR A 1 82 ? 2.044 -4.433 4.936 1.00 94.94 82 THR A O 1
ATOM 645 N N . VAL A 1 83 ? 0.024 -3.802 5.718 1.00 90.00 83 VAL A N 1
ATOM 646 C CA . VAL A 1 83 ? 0.461 -3.035 6.883 1.00 90.00 83 VAL A CA 1
ATOM 647 C C . VAL A 1 83 ? -0.164 -3.699 8.102 1.00 90.00 83 VAL A C 1
ATOM 649 O O . VAL A 1 83 ? -1.387 -3.831 8.161 1.00 90.00 83 VAL A O 1
ATOM 652 N N . ASP A 1 84 ? 0.658 -4.151 9.043 1.00 89.75 84 ASP A N 1
ATOM 653 C CA . ASP A 1 84 ? 0.158 -4.700 10.303 1.00 89.75 84 ASP A CA 1
ATOM 654 C C . ASP A 1 84 ? -0.399 -3.569 11.182 1.00 89.75 84 ASP A C 1
ATOM 656 O O . ASP A 1 84 ? 0.117 -2.448 11.182 1.00 89.75 84 ASP A O 1
ATOM 660 N N . VAL A 1 85 ? -1.497 -3.854 11.881 1.00 83.62 85 VAL A N 1
ATOM 661 C CA . VAL A 1 85 ? -2.268 -2.888 12.672 1.00 83.62 85 VAL A CA 1
ATOM 662 C C . VAL A 1 85 ? -2.420 -3.432 14.087 1.00 83.62 85 VAL A C 1
ATOM 664 O O . VAL A 1 85 ? -2.950 -4.530 14.271 1.00 83.62 85 VAL A O 1
ATOM 667 N N . GLU A 1 86 ? -1.950 -2.659 15.067 1.00 68.12 86 GLU A N 1
ATOM 668 C CA . GLU A 1 86 ? -2.061 -2.949 16.506 1.00 68.12 86 GLU A CA 1
ATOM 669 C C . GLU A 1 86 ? -3.309 -2.303 17.155 1.00 68.12 86 GLU A C 1
ATOM 671 O O . GLU A 1 86 ? -3.750 -1.192 16.758 1.00 68.12 86 GLU A O 1
#

Foldseek 3Di:
DWDKDQDDPFFDQKIWTARPPPRHTDDIDGHFFDWDQDPVRDTDGAGKTFDDWDADPVNQKIKTWIAGDPPRPDPGGTDIDIDGDD

Sequence (86 aa):
MNAIKISGNYPSNKVKIYDAEYLNYEDSTLLPGFLIPDDNDEFSIHESEGHFGFFNSSGTQFHVLVKARNGSGLINGWAVVTVDVE